Protein AF-A0A821IZG8-F1 (afdb_monomer_lite)

Foldseek 3Di:
DLLVCLVCQVVDDPVVLLVVLLVVLVCVLVVVDDLLSLLSDAQDPVSDDPRSVVSVVSNVVSNCVRQNPVRVCCQCPVPVCVNSCCRPDVPDDPVSD

Structure (mmCIF, N/CA/C/O backbone):
data_AF-A0A821IZG8-F1
#
_entry.id   AF-A0A821IZG8-F1
#
loop_
_atom_site.group_PDB
_atom_site.id
_atom_site.type_symbol
_atom_site.label_atom_id
_atom_site.label_alt_id
_atom_site.label_comp_id
_atom_site.label_asym_id
_atom_site.label_entity_id
_atom_site.label_seq_id
_atom_site.pdbx_PDB_ins_code
_atom_site.Cartn_x
_atom_site.Cartn_y
_atom_site.Cartn_z
_atom_site.occupancy
_atom_site.B_iso_or_equiv
_atom_site.auth_seq_id
_atom_site.auth_comp_id
_atom_site.auth_asym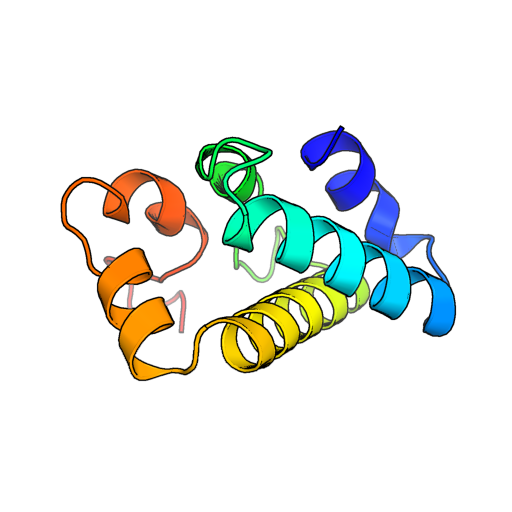_id
_atom_site.auth_atom_id
_atom_site.pdbx_PDB_model_num
ATOM 1 N N . ILE A 1 1 ? -1.133 -11.988 -8.762 1.00 86.88 1 ILE A N 1
ATOM 2 C CA . ILE A 1 1 ? -0.641 -10.703 -9.329 1.00 86.88 1 ILE A CA 1
ATOM 3 C C . ILE A 1 1 ? -0.210 -9.719 -8.243 1.00 86.88 1 ILE A C 1
ATOM 5 O O . ILE A 1 1 ? 0.980 -9.466 -8.158 1.00 86.88 1 ILE A O 1
ATOM 9 N N . PHE A 1 2 ? -1.112 -9.141 -7.429 1.00 91.38 2 PHE A N 1
ATOM 10 C CA . PHE A 1 2 ? -0.696 -8.179 -6.385 1.00 91.38 2 PHE A CA 1
ATOM 11 C C . PHE A 1 2 ? 0.297 -8.801 -5.396 1.00 91.38 2 PHE A C 1
ATOM 13 O O . PHE A 1 2 ? 1.364 -8.241 -5.183 1.00 91.38 2 PHE A O 1
ATOM 20 N N . GLN A 1 3 ? -0.029 -9.981 -4.860 1.00 91.69 3 GLN A N 1
ATOM 21 C CA . GLN A 1 3 ? 0.839 -10.712 -3.936 1.00 91.69 3 GLN A CA 1
ATOM 22 C C . GLN A 1 3 ? 2.214 -11.008 -4.553 1.00 91.69 3 GLN A C 1
ATOM 24 O O . GLN A 1 3 ? 3.222 -10.612 -3.981 1.00 91.69 3 GLN A O 1
ATOM 29 N N . ASP A 1 4 ? 2.257 -11.596 -5.752 1.00 91.75 4 ASP A N 1
ATOM 30 C CA . ASP A 1 4 ? 3.521 -11.891 -6.447 1.00 91.75 4 ASP A CA 1
ATOM 31 C C . ASP A 1 4 ? 4.375 -10.628 -6.651 1.00 91.75 4 ASP A C 1
ATOM 33 O O . ASP A 1 4 ? 5.595 -10.662 -6.516 1.00 91.75 4 ASP A O 1
ATOM 37 N N . GLN A 1 5 ? 3.740 -9.486 -6.958 1.00 92.62 5 GLN A N 1
ATOM 38 C CA . GLN A 1 5 ? 4.440 -8.204 -7.060 1.00 92.62 5 GLN A CA 1
ATOM 39 C C . GLN A 1 5 ? 4.934 -7.713 -5.698 1.00 92.62 5 GLN A C 1
ATOM 41 O O . GLN A 1 5 ? 6.058 -7.222 -5.615 1.00 92.62 5 GLN A O 1
ATOM 46 N N . TYR A 1 6 ? 4.124 -7.858 -4.644 1.00 92.31 6 TYR A N 1
ATOM 47 C CA . TYR A 1 6 ? 4.477 -7.486 -3.276 1.00 92.31 6 TYR A CA 1
ATOM 48 C C . TYR A 1 6 ? 5.694 -8.277 -2.755 1.00 92.31 6 TYR A C 1
ATOM 50 O O . TYR A 1 6 ? 6.600 -7.703 -2.149 1.00 92.31 6 TYR A O 1
ATOM 58 N N . GLU A 1 7 ? 5.777 -9.571 -3.065 1.00 91.25 7 GLU A N 1
ATOM 59 C CA . GLU A 1 7 ? 6.901 -10.433 -2.678 1.00 91.25 7 GLU A CA 1
ATOM 60 C C . GLU A 1 7 ? 8.231 -9.976 -3.300 1.00 91.25 7 GLU A C 1
ATOM 62 O O . GLU A 1 7 ? 9.281 -10.069 -2.662 1.00 91.25 7 GLU A O 1
ATOM 67 N N . ILE A 1 8 ? 8.205 -9.402 -4.508 1.00 92.50 8 ILE A N 1
ATOM 68 C CA . ILE A 1 8 ? 9.414 -8.969 -5.227 1.00 92.50 8 ILE A CA 1
ATOM 69 C C . ILE A 1 8 ? 9.712 -7.465 -5.128 1.00 92.50 8 ILE A C 1
ATOM 71 O O . ILE A 1 8 ? 10.690 -7.016 -5.729 1.00 92.50 8 ILE A O 1
ATOM 75 N N . VAL A 1 9 ? 8.947 -6.667 -4.364 1.00 91.81 9 VAL A N 1
ATOM 76 C CA . VAL A 1 9 ? 9.135 -5.190 -4.312 1.00 91.81 9 VAL A CA 1
ATOM 77 C C . VAL A 1 9 ? 10.527 -4.783 -3.852 1.00 91.81 9 VAL A C 1
ATOM 79 O O . VAL A 1 9 ? 11.025 -3.728 -4.234 1.00 91.81 9 VAL A O 1
ATOM 82 N N . HIS A 1 10 ? 11.173 -5.631 -3.051 1.00 88.81 10 HIS A N 1
ATOM 83 C CA . HIS A 1 10 ? 12.530 -5.419 -2.562 1.00 88.81 10 HIS A CA 1
ATOM 84 C C . HIS A 1 10 ? 13.582 -5.410 -3.678 1.00 88.81 10 HIS A C 1
ATOM 86 O O . HIS A 1 10 ? 14.663 -4.865 -3.482 1.00 88.81 10 HIS A O 1
ATOM 92 N N . ARG A 1 11 ? 13.256 -5.966 -4.851 1.00 91.62 11 ARG A N 1
ATOM 93 C CA . ARG A 1 11 ? 14.115 -5.996 -6.042 1.00 91.62 11 ARG A CA 1
ATOM 94 C C . ARG A 1 11 ? 13.886 -4.807 -6.975 1.00 91.62 11 ARG A C 1
ATOM 96 O O . ARG A 1 11 ? 14.577 -4.684 -7.982 1.00 91.62 11 ARG A O 1
ATOM 103 N N . LEU A 1 12 ? 12.890 -3.967 -6.693 1.00 90.50 12 LEU A N 1
ATOM 104 C CA . LEU A 1 12 ? 12.523 -2.852 -7.557 1.00 90.50 12 LEU A CA 1
ATOM 105 C C . LEU A 1 12 ? 13.301 -1.589 -7.188 1.00 90.50 12 LEU A C 1
ATOM 107 O O . LEU A 1 12 ? 13.380 -1.191 -6.029 1.00 90.50 12 LEU A O 1
ATOM 111 N N . GLU A 1 13 ? 13.803 -0.902 -8.210 1.00 91.69 13 GLU A N 1
ATOM 112 C CA . GLU A 1 13 ? 14.365 0.438 -8.064 1.00 91.69 13 GLU A CA 1
ATOM 113 C C . GLU A 1 13 ? 13.286 1.471 -7.706 1.00 91.69 13 GLU A C 1
ATOM 115 O O . GLU A 1 13 ? 12.107 1.325 -8.047 1.00 91.69 13 GLU A O 1
ATOM 120 N N . ASN A 1 14 ? 13.708 2.578 -7.089 1.00 87.88 14 ASN A N 1
ATOM 121 C CA . ASN A 1 14 ? 12.830 3.619 -6.544 1.00 87.88 14 ASN A CA 1
ATOM 122 C C . ASN A 1 14 ? 11.754 4.137 -7.514 1.00 87.88 14 ASN A C 1
ATOM 124 O O . ASN A 1 14 ? 10.633 4.414 -7.089 1.00 87.88 14 ASN A O 1
ATOM 128 N N . VAL A 1 15 ? 12.075 4.302 -8.800 1.00 92.81 15 VAL A N 1
ATOM 129 C CA . VAL A 1 15 ? 11.114 4.794 -9.804 1.00 92.81 15 VAL A CA 1
ATOM 130 C C . VAL A 1 15 ? 10.050 3.737 -10.099 1.00 92.81 15 VAL A C 1
ATOM 132 O O . VAL A 1 15 ? 8.855 4.030 -10.060 1.00 92.81 15 VAL A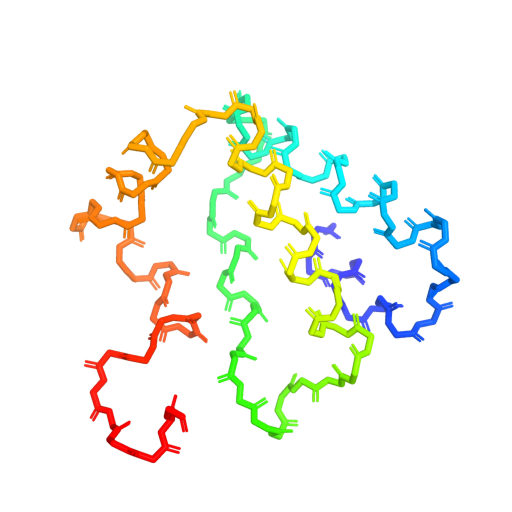 O 1
ATOM 135 N N . LYS A 1 16 ? 10.469 2.485 -10.321 1.00 92.94 16 LYS A N 1
ATOM 136 C CA . LYS A 1 16 ? 9.557 1.362 -10.580 1.00 92.94 16 LYS A CA 1
ATOM 137 C C . LYS A 1 16 ? 8.650 1.100 -9.385 1.00 92.94 16 LYS A C 1
ATOM 139 O O . LYS A 1 16 ? 7.452 0.919 -9.567 1.00 92.94 16 LYS A O 1
ATOM 144 N N . LEU A 1 17 ? 9.196 1.165 -8.174 1.00 92.06 17 LEU A N 1
ATOM 145 C CA . LEU A 1 17 ? 8.445 0.992 -6.934 1.00 92.06 17 LEU A CA 1
ATOM 146 C C . LEU A 1 17 ? 7.297 2.010 -6.825 1.00 92.06 17 LEU A C 1
ATOM 148 O O . LEU A 1 17 ? 6.162 1.628 -6.537 1.00 92.06 17 LEU A O 1
ATOM 152 N N . ARG A 1 18 ? 7.552 3.290 -7.142 1.00 92.25 18 ARG A N 1
ATOM 153 C CA . ARG A 1 18 ? 6.507 4.332 -7.171 1.00 92.25 18 ARG A CA 1
ATOM 154 C C . ARG A 1 18 ? 5.447 4.062 -8.237 1.00 92.25 18 ARG A C 1
ATOM 156 O O . ARG A 1 18 ? 4.262 4.205 -7.948 1.00 92.25 18 ARG A O 1
ATOM 163 N N . ASN A 1 19 ? 5.860 3.654 -9.435 1.00 94.62 19 ASN A N 1
ATOM 164 C CA . ASN A 1 19 ? 4.937 3.377 -10.537 1.00 94.62 19 ASN A CA 1
ATOM 165 C C . ASN A 1 19 ? 4.023 2.183 -10.230 1.00 94.62 19 ASN A C 1
ATOM 167 O O . ASN A 1 19 ? 2.816 2.266 -10.439 1.00 94.62 19 ASN A O 1
ATOM 171 N N . VAL A 1 20 ? 4.579 1.100 -9.678 1.00 95.31 20 VAL A N 1
ATOM 172 C CA . VAL A 1 20 ? 3.814 -0.093 -9.284 1.00 95.31 20 VAL A CA 1
ATOM 173 C C . VAL A 1 20 ? 2.849 0.232 -8.142 1.00 95.31 20 VAL A C 1
ATOM 175 O O . VAL A 1 20 ? 1.697 -0.195 -8.178 1.00 95.31 20 VAL A O 1
ATOM 178 N N . ALA A 1 21 ? 3.273 1.032 -7.158 1.00 95.50 21 ALA A N 1
ATOM 179 C CA . ALA A 1 21 ? 2.392 1.489 -6.083 1.00 95.50 21 ALA A CA 1
ATOM 180 C C . ALA A 1 21 ? 1.209 2.302 -6.632 1.00 95.50 21 ALA A C 1
ATOM 182 O O . ALA A 1 21 ? 0.061 2.021 -6.296 1.00 95.50 21 ALA A O 1
ATOM 183 N N . LYS A 1 22 ? 1.470 3.254 -7.538 1.00 96.06 22 LYS A N 1
ATOM 184 C CA . LYS A 1 22 ? 0.425 4.065 -8.178 1.00 96.06 22 LYS A CA 1
ATOM 185 C C . LYS A 1 22 ? -0.542 3.227 -9.015 1.00 96.06 22 LYS A C 1
ATOM 187 O O . LYS A 1 22 ? -1.751 3.440 -8.951 1.00 96.06 22 LYS A O 1
ATOM 192 N N . PHE A 1 23 ? -0.024 2.258 -9.767 1.00 96.12 23 PHE A N 1
ATOM 193 C CA . PHE A 1 23 ? -0.836 1.342 -10.564 1.00 96.12 23 PHE A CA 1
ATOM 194 C C . PHE A 1 23 ? -1.813 0.548 -9.691 1.00 96.12 23 PHE A C 1
ATOM 196 O O . PHE A 1 23 ? -3.020 0.581 -9.929 1.00 96.12 23 PHE A O 1
ATOM 203 N N . PHE A 1 24 ? -1.324 -0.106 -8.634 1.00 96.19 24 PHE A N 1
ATOM 204 C CA . PHE A 1 24 ? -2.196 -0.877 -7.747 1.00 96.19 24 PHE A CA 1
ATOM 205 C C . PHE A 1 24 ? -3.139 -0.003 -6.918 1.00 96.19 24 PHE A C 1
ATOM 207 O O . PHE A 1 24 ? -4.286 -0.397 -6.715 1.00 96.19 24 PHE A O 1
ATOM 214 N N . ALA A 1 25 ? -2.717 1.199 -6.509 1.00 95.19 25 ALA A N 1
ATOM 215 C CA . ALA A 1 25 ? -3.616 2.167 -5.884 1.00 95.19 25 ALA A CA 1
ATOM 216 C C . ALA A 1 25 ? -4.802 2.490 -6.807 1.00 95.19 25 ALA A C 1
ATOM 218 O O . ALA A 1 25 ? -5.951 2.413 -6.380 1.00 95.19 25 ALA A O 1
ATOM 219 N N . HIS A 1 26 ? -4.545 2.759 -8.089 1.00 95.50 26 HIS A N 1
ATOM 220 C CA . HIS A 1 26 ? -5.600 3.038 -9.062 1.00 95.50 26 HIS A CA 1
ATOM 221 C C . HIS A 1 26 ? -6.559 1.850 -9.252 1.00 95.50 26 HIS A C 1
ATOM 223 O O . HIS A 1 26 ? -7.778 2.037 -9.290 1.00 95.50 26 HIS A O 1
ATOM 229 N N . LEU A 1 27 ? -6.040 0.617 -9.312 1.00 95.75 27 LEU A N 1
ATOM 230 C CA . LEU A 1 27 ? -6.879 -0.585 -9.405 1.00 95.75 27 LEU A CA 1
ATOM 231 C C . LEU A 1 27 ? -7.780 -0.770 -8.172 1.00 95.75 27 LEU A C 1
ATOM 233 O O . LEU A 1 27 ? -8.946 -1.135 -8.310 1.00 95.75 27 LEU A O 1
ATOM 237 N N . LEU A 1 28 ? -7.267 -0.486 -6.971 1.00 91.81 28 LEU A N 1
ATOM 238 C CA . LEU A 1 28 ? -8.035 -0.561 -5.722 1.00 91.81 28 LEU A CA 1
ATOM 239 C C . LEU A 1 28 ? -9.112 0.530 -5.640 1.00 91.81 28 LEU A C 1
ATOM 241 O O . LEU A 1 28 ? -10.215 0.290 -5.150 1.00 91.81 28 LEU A O 1
ATOM 245 N N . VAL A 1 29 ? -8.807 1.735 -6.122 1.00 91.81 29 VAL A N 1
ATOM 246 C CA . VAL A 1 29 ? -9.729 2.882 -6.116 1.00 91.81 29 VAL A CA 1
ATOM 247 C C . VAL A 1 29 ? -10.912 2.652 -7.041 1.00 91.81 29 VAL A C 1
ATOM 249 O O . VAL A 1 29 ? -12.050 2.908 -6.642 1.00 91.81 29 VAL A O 1
ATOM 252 N N . THR A 1 30 ? -10.633 2.143 -8.241 1.00 93.19 30 THR A N 1
ATOM 253 C CA . THR A 1 30 ? -11.627 1.857 -9.284 1.00 93.19 30 THR A CA 1
ATOM 254 C C . THR A 1 30 ? -12.377 0.540 -9.058 1.00 93.19 30 THR A C 1
ATOM 256 O O . THR A 1 30 ? -13.245 0.194 -9.851 1.00 93.19 30 THR A O 1
ATOM 259 N N . ASN A 1 31 ? -12.079 -0.181 -7.967 1.00 89.19 31 ASN A N 1
ATOM 260 C CA . ASN A 1 31 ? -12.593 -1.522 -7.665 1.00 89.19 31 ASN A CA 1
ATOM 261 C C . ASN A 1 31 ? -12.339 -2.541 -8.800 1.00 89.19 31 ASN A C 1
ATOM 263 O O . ASN A 1 31 ? -13.099 -3.490 -8.967 1.00 89.19 31 ASN A O 1
ATOM 267 N N . ALA A 1 32 ? -11.259 -2.359 -9.567 1.00 93.81 32 ALA A N 1
ATOM 268 C CA . ALA A 1 32 ? -10.834 -3.286 -10.617 1.00 93.81 32 ALA A CA 1
ATOM 269 C C . ALA A 1 32 ? -10.186 -4.564 -10.052 1.00 93.81 32 ALA A C 1
ATOM 271 O O . ALA A 1 32 ? -10.096 -5.576 -10.744 1.00 93.81 32 ALA A O 1
ATOM 272 N N . ILE A 1 33 ? -9.735 -4.526 -8.794 1.00 91.81 33 ILE A N 1
ATOM 273 C CA . ILE A 1 33 ? -9.277 -5.695 -8.036 1.00 91.81 33 ILE A CA 1
ATOM 274 C C . ILE A 1 33 ? -9.934 -5.727 -6.657 1.00 91.81 33 ILE A C 1
ATOM 276 O O . ILE A 1 33 ? -10.285 -4.686 -6.095 1.00 91.81 33 ILE A O 1
ATOM 280 N N . SER A 1 34 ? -10.068 -6.931 -6.096 1.00 88.25 34 SER A N 1
ATOM 281 C CA . SER A 1 34 ? -10.562 -7.104 -4.729 1.00 88.25 34 SER A CA 1
ATOM 282 C C . SER A 1 34 ? -9.606 -6.473 -3.718 1.00 88.25 34 SER A C 1
ATOM 284 O O . SER A 1 34 ? -8.389 -6.590 -3.843 1.00 88.25 34 SER A O 1
ATOM 286 N N . ARG A 1 35 ? -10.158 -5.849 -2.675 1.00 84.38 35 ARG A N 1
ATOM 287 C CA . ARG A 1 35 ? -9.388 -5.273 -1.558 1.00 84.38 35 ARG A CA 1
ATOM 288 C C . ARG A 1 35 ? -8.710 -6.340 -0.702 1.00 84.38 35 ARG A C 1
ATOM 290 O O . ARG A 1 35 ? -7.721 -6.039 -0.044 1.00 84.38 35 ARG A O 1
ATOM 297 N N . ASN A 1 36 ? -9.176 -7.586 -0.786 1.00 85.06 36 ASN A N 1
ATOM 298 C CA . ASN A 1 36 ? -8.638 -8.734 -0.053 1.00 85.06 36 ASN A CA 1
ATOM 299 C C . ASN A 1 36 ? -7.164 -8.991 -0.389 1.00 85.06 36 ASN A C 1
ATOM 301 O O . ASN A 1 36 ? -6.453 -9.607 0.398 1.00 85.06 36 ASN A O 1
ATOM 305 N N . VAL A 1 37 ? -6.677 -8.481 -1.527 1.00 88.81 37 VAL A N 1
ATOM 306 C CA . VAL A 1 37 ? -5.256 -8.549 -1.891 1.00 88.81 37 VAL A CA 1
ATOM 307 C C . VAL A 1 37 ? -4.344 -7.864 -0.870 1.00 88.81 37 VAL A C 1
ATOM 309 O O . VAL A 1 37 ? -3.175 -8.214 -0.790 1.00 88.81 37 VAL A O 1
ATOM 312 N N . LEU A 1 38 ? -4.857 -6.922 -0.069 1.00 87.62 38 LEU A N 1
ATOM 313 C CA . LEU A 1 38 ? -4.084 -6.243 0.973 1.00 87.62 38 LEU A CA 1
ATOM 314 C C . LEU A 1 38 ? -3.772 -7.151 2.173 1.00 87.62 38 LEU A C 1
ATOM 316 O O . LEU A 1 38 ? -2.851 -6.846 2.924 1.00 87.62 38 LEU A O 1
ATOM 320 N N . HIS A 1 39 ? -4.450 -8.297 2.313 1.00 84.06 39 HIS A N 1
ATOM 321 C CA . HIS A 1 39 ? -4.216 -9.250 3.403 1.00 84.06 39 HIS A CA 1
ATOM 322 C C . HIS A 1 39 ? -2.803 -9.864 3.379 1.00 84.06 39 HIS A C 1
ATOM 324 O O . HIS A 1 39 ? -2.303 -10.298 4.417 1.00 84.06 39 HIS A O 1
ATOM 330 N N . CYS A 1 40 ? -2.133 -9.885 2.217 1.00 86.00 40 CYS A N 1
ATOM 331 C CA . CYS A 1 40 ? -0.752 -10.365 2.115 1.00 86.00 40 CYS A CA 1
ATOM 332 C C . CYS A 1 40 ? 0.272 -9.404 2.746 1.00 86.00 40 CYS A C 1
ATOM 334 O O . CYS A 1 40 ? 1.428 -9.781 2.934 1.00 86.00 40 CYS A O 1
ATOM 336 N N . ILE A 1 41 ? -0.126 -8.167 3.064 1.00 87.38 41 ILE A N 1
ATOM 337 C CA . ILE A 1 41 ? 0.730 -7.191 3.734 1.00 87.38 41 ILE A CA 1
ATOM 338 C C . ILE A 1 41 ? 0.644 -7.423 5.243 1.00 87.38 41 ILE A C 1
ATOM 340 O O . ILE A 1 41 ? -0.417 -7.253 5.837 1.00 87.38 41 ILE A O 1
ATOM 344 N N . ARG A 1 42 ? 1.776 -7.761 5.865 1.00 83.00 42 ARG A N 1
ATOM 345 C CA . ARG A 1 42 ? 1.930 -7.839 7.323 1.00 83.00 42 ARG A CA 1
ATOM 346 C C . ARG A 1 42 ? 2.866 -6.731 7.783 1.00 83.00 42 ARG A C 1
ATOM 348 O O . ARG A 1 42 ? 4.021 -6.715 7.369 1.00 83.00 42 ARG A O 1
ATOM 355 N N . LEU A 1 43 ? 2.380 -5.793 8.593 1.00 81.19 43 LEU A N 1
ATOM 356 C CA . LEU A 1 43 ? 3.196 -4.714 9.159 1.00 81.19 43 LEU A CA 1
ATOM 357 C C . LEU A 1 43 ? 3.849 -5.162 10.466 1.00 81.19 43 LEU A C 1
ATOM 359 O O . LEU A 1 43 ? 3.423 -4.784 11.551 1.00 81.19 43 LEU A O 1
ATOM 363 N N . THR A 1 44 ? 4.906 -5.960 10.354 1.00 80.69 44 THR A N 1
ATOM 364 C CA . THR A 1 44 ? 5.772 -6.320 11.483 1.00 80.69 44 THR A CA 1
ATOM 365 C C . THR A 1 44 ? 7.233 -6.077 11.104 1.00 80.69 44 THR A C 1
ATOM 367 O O . THR A 1 44 ? 7.578 -5.987 9.919 1.00 80.69 44 THR A O 1
ATOM 370 N N . GLU A 1 45 ? 8.121 -5.965 12.095 1.00 77.12 45 GLU A N 1
ATOM 371 C CA . GLU A 1 45 ? 9.564 -5.867 11.832 1.00 77.12 45 GLU A CA 1
ATOM 372 C C . GLU A 1 45 ? 10.111 -7.108 11.112 1.00 77.12 45 GLU A C 1
ATOM 374 O O . GLU A 1 45 ? 11.031 -6.988 10.307 1.00 77.12 45 GLU A O 1
ATOM 379 N N . GLN A 1 46 ? 9.526 -8.280 11.377 1.00 80.44 46 GLN A N 1
ATOM 380 C CA . GLN A 1 46 ? 9.961 -9.567 10.831 1.00 80.44 46 GLN A CA 1
ATOM 381 C C . GLN A 1 46 ? 9.455 -9.794 9.399 1.00 80.44 46 GLN A C 1
ATOM 383 O O . GLN A 1 46 ? 10.172 -10.364 8.580 1.00 80.44 46 GLN A O 1
ATOM 388 N N . ASP A 1 47 ? 8.254 -9.305 9.076 1.00 82.19 47 ASP A N 1
ATOM 389 C CA . ASP A 1 47 ? 7.602 -9.528 7.779 1.00 82.19 47 ASP A CA 1
ATOM 390 C C . ASP A 1 47 ? 7.825 -8.385 6.771 1.00 82.19 47 ASP A C 1
ATOM 392 O O . ASP A 1 47 ? 7.380 -8.465 5.621 1.00 82.19 47 ASP A O 1
ATOM 396 N N . THR A 1 48 ? 8.508 -7.300 7.166 1.00 88.50 48 THR A N 1
ATOM 397 C CA . THR A 1 48 ? 8.777 -6.158 6.279 1.00 88.50 48 THR A CA 1
ATOM 398 C C . THR A 1 48 ? 10.260 -5.849 6.103 1.00 88.50 48 THR A C 1
ATOM 400 O O . THR A 1 48 ? 11.046 -5.784 7.043 1.00 88.50 48 THR A O 1
ATOM 403 N N . THR A 1 49 ? 10.636 -5.546 4.861 1.00 89.19 49 THR A N 1
ATOM 404 C CA . THR A 1 49 ? 11.937 -4.969 4.509 1.00 89.19 49 THR A CA 1
ATOM 405 C C . THR A 1 49 ? 11.816 -3.450 4.379 1.00 89.19 49 THR A C 1
ATOM 407 O O . THR A 1 49 ? 10.720 -2.901 4.256 1.00 89.19 49 THR A O 1
ATOM 410 N N . SER A 1 50 ? 12.943 -2.735 4.334 1.00 90.19 50 SER A N 1
ATOM 411 C CA . SER A 1 50 ? 12.935 -1.285 4.083 1.00 90.19 50 SER A CA 1
ATOM 412 C C . SER A 1 50 ? 12.204 -0.922 2.784 1.00 90.19 50 SER A C 1
ATOM 414 O O . SER A 1 50 ? 11.406 0.014 2.767 1.00 90.19 50 SER A O 1
ATOM 416 N N . SER A 1 51 ? 12.402 -1.697 1.714 1.00 89.94 51 SER A N 1
ATOM 417 C CA . SER A 1 51 ? 11.734 -1.478 0.428 1.00 89.94 51 SER A CA 1
ATOM 418 C C . SER A 1 51 ? 10.233 -1.753 0.488 1.00 89.94 51 SER A C 1
ATOM 420 O O . SER A 1 51 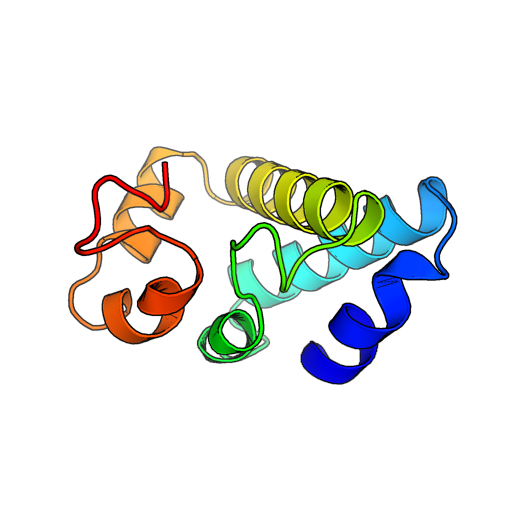? 9.460 -0.978 -0.077 1.00 89.94 51 SER A O 1
ATOM 422 N N . SER A 1 52 ? 9.793 -2.803 1.197 1.00 91.50 52 SER A N 1
ATOM 423 C CA . SER A 1 52 ? 8.355 -3.053 1.344 1.00 91.50 52 SER A CA 1
ATOM 424 C C . SER A 1 52 ? 7.682 -1.948 2.154 1.00 91.50 52 SER A C 1
ATOM 426 O O . SER A 1 52 ? 6.637 -1.459 1.736 1.00 91.50 52 SER A O 1
ATOM 428 N N . ARG A 1 53 ? 8.323 -1.433 3.214 1.00 91.00 53 ARG A N 1
ATOM 429 C CA . ARG A 1 53 ? 7.825 -0.264 3.962 1.00 91.00 53 ARG 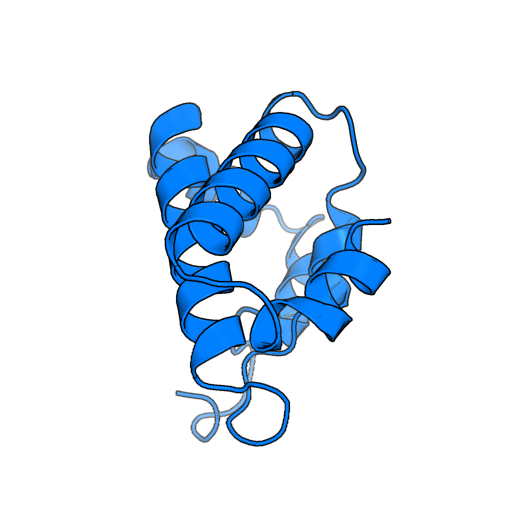A CA 1
ATOM 430 C C . ARG A 1 53 ? 7.695 0.986 3.086 1.00 91.00 53 ARG A C 1
ATOM 432 O O . ARG A 1 53 ? 6.672 1.668 3.146 1.00 91.00 53 ARG A O 1
ATOM 439 N N . VAL A 1 54 ? 8.683 1.273 2.232 1.00 92.25 54 VAL A N 1
ATOM 440 C CA . VAL A 1 54 ? 8.605 2.391 1.269 1.00 92.25 54 VAL A CA 1
ATOM 441 C C . VAL A 1 54 ? 7.467 2.181 0.267 1.00 92.25 54 VAL A C 1
ATOM 443 O O . VAL A 1 54 ? 6.730 3.126 -0.021 1.00 92.25 54 VAL A O 1
ATOM 446 N N . TYR A 1 55 ? 7.285 0.955 -0.229 1.00 93.62 55 TYR A N 1
ATOM 447 C CA . TYR A 1 55 ? 6.193 0.605 -1.137 1.00 93.62 55 TYR A CA 1
ATOM 448 C C . TYR A 1 55 ? 4.823 0.800 -0.493 1.00 93.62 55 TYR A C 1
ATOM 450 O O . TYR A 1 55 ? 3.988 1.498 -1.062 1.00 93.62 55 TYR A O 1
ATOM 458 N N . ILE A 1 56 ? 4.612 0.261 0.708 1.00 92.06 56 ILE A N 1
ATOM 459 C CA . ILE A 1 56 ? 3.350 0.385 1.444 1.00 92.06 56 ILE A CA 1
ATOM 460 C C . ILE A 1 56 ? 3.043 1.857 1.713 1.00 92.06 56 ILE A C 1
ATOM 462 O O . ILE A 1 56 ? 1.952 2.327 1.395 1.00 92.06 56 ILE A O 1
ATOM 466 N N . LYS A 1 57 ? 4.027 2.623 2.203 1.00 91.62 57 LYS A N 1
ATOM 467 C CA . LYS A 1 57 ? 3.877 4.070 2.394 1.00 91.62 57 LYS A CA 1
ATOM 468 C C . LYS A 1 57 ? 3.446 4.752 1.098 1.00 91.62 57 LYS A C 1
ATOM 470 O O . LYS A 1 57 ? 2.529 5.569 1.109 1.00 91.62 57 LYS A O 1
ATOM 475 N N . LYS A 1 58 ? 4.089 4.426 -0.027 1.00 94.56 58 LYS A N 1
ATOM 476 C CA . LYS A 1 58 ? 3.757 5.039 -1.313 1.00 94.56 58 LYS A CA 1
ATOM 477 C C . LYS A 1 58 ? 2.367 4.631 -1.808 1.00 94.56 58 LYS A C 1
ATOM 479 O O . LYS A 1 58 ? 1.648 5.498 -2.289 1.00 94.56 58 LYS A O 1
ATOM 484 N N . LEU A 1 59 ? 1.979 3.367 -1.645 1.00 94.44 59 LEU A N 1
ATOM 485 C CA . LEU A 1 59 ? 0.654 2.847 -1.990 1.00 94.44 59 LEU A CA 1
ATOM 486 C C . LEU A 1 59 ? -0.445 3.624 -1.255 1.00 94.44 59 LEU A C 1
ATOM 488 O O . LEU A 1 59 ? -1.366 4.125 -1.892 1.00 94.44 59 LEU A O 1
ATOM 492 N N . PHE A 1 60 ? -0.315 3.796 0.064 1.00 91.88 60 PHE A N 1
ATOM 493 C CA . PHE A 1 60 ? -1.290 4.542 0.862 1.00 91.88 60 PHE A CA 1
ATOM 494 C C . PHE A 1 60 ? -1.326 6.035 0.532 1.00 91.88 60 PHE A C 1
ATOM 496 O O . PHE A 1 60 ? -2.410 6.606 0.470 1.00 91.88 60 PHE A O 1
ATOM 503 N N . LEU A 1 61 ? -0.179 6.662 0.254 1.00 93.31 61 LEU A N 1
ATOM 504 C CA . LEU A 1 61 ? -0.155 8.055 -0.202 1.00 93.31 61 LEU A CA 1
ATOM 505 C C . LEU A 1 61 ? -0.901 8.236 -1.532 1.00 93.31 61 LEU A C 1
ATOM 507 O O . LEU A 1 61 ? -1.655 9.190 -1.668 1.00 93.31 61 LEU A O 1
ATOM 511 N N . GLU A 1 62 ? -0.748 7.317 -2.489 1.00 95.81 62 GLU A N 1
ATOM 512 C CA . GLU A 1 62 ? -1.504 7.370 -3.751 1.00 95.81 62 GLU A CA 1
ATOM 513 C C . GLU A 1 62 ? -3.003 7.099 -3.530 1.00 95.81 62 GLU A C 1
ATOM 515 O O . GLU A 1 62 ? -3.842 7.749 -4.144 1.00 95.81 62 GLU A O 1
ATOM 520 N N . LEU A 1 63 ? -3.373 6.192 -2.617 1.00 93.00 63 LEU A N 1
ATOM 521 C CA . LEU A 1 63 ? -4.779 5.980 -2.246 1.00 93.00 63 LEU A CA 1
ATOM 522 C C . LEU A 1 63 ? -5.415 7.240 -1.637 1.00 93.00 63 LEU A C 1
ATOM 524 O O . LEU A 1 63 ? -6.568 7.545 -1.946 1.00 93.00 63 LEU A O 1
ATOM 528 N N . ILE A 1 64 ? -4.673 7.969 -0.796 1.00 92.94 64 ILE A N 1
ATOM 529 C CA . ILE A 1 64 ? -5.103 9.261 -0.240 1.00 92.94 64 ILE A CA 1
ATOM 530 C C . ILE A 1 64 ? -5.258 10.291 -1.357 1.00 92.94 64 ILE A C 1
ATOM 532 O O . ILE A 1 64 ? -6.256 11.002 -1.366 1.00 92.94 64 ILE A O 1
ATOM 536 N N . GLU A 1 65 ? -4.323 10.347 -2.304 1.00 95.00 65 GLU A N 1
ATOM 537 C CA . GLU A 1 65 ? -4.385 11.276 -3.437 1.00 95.00 65 GLU A CA 1
ATOM 538 C C . GLU A 1 65 ? -5.636 11.044 -4.300 1.00 95.00 65 GLU A C 1
ATOM 540 O O . GLU A 1 65 ? -6.304 11.989 -4.706 1.00 95.00 65 GLU A O 1
ATOM 545 N N . PHE A 1 66 ? -5.999 9.781 -4.545 1.00 93.62 66 PHE A N 1
ATOM 546 C CA . PHE A 1 66 ? -7.151 9.442 -5.381 1.00 93.62 66 PHE A CA 1
ATOM 547 C C . PHE A 1 66 ? -8.514 9.564 -4.679 1.00 93.62 66 PHE A C 1
ATOM 549 O O . PHE A 1 66 ? -9.507 9.867 -5.338 1.00 93.62 66 PHE A O 1
ATOM 556 N N . LEU A 1 67 ? -8.604 9.266 -3.378 1.00 91.06 67 LEU A N 1
ATOM 557 C CA . LEU A 1 67 ? -9.884 9.191 -2.645 1.00 91.06 67 LEU A CA 1
ATOM 558 C C . LEU A 1 67 ? -10.106 10.346 -1.665 1.00 91.06 67 LEU A C 1
ATOM 560 O O . LEU A 1 67 ? -11.241 10.624 -1.276 1.00 91.06 67 LEU A O 1
ATOM 564 N N . GLY A 1 68 ? -9.026 10.973 -1.210 1.00 91.81 68 GLY A N 1
ATOM 565 C CA . GLY A 1 68 ? -9.004 11.796 -0.012 1.00 91.81 68 GLY A CA 1
ATOM 566 C C . GLY A 1 68 ? -8.974 10.967 1.278 1.00 91.81 68 GLY A C 1
ATOM 567 O O . GLY A 1 68 ? -9.463 9.836 1.358 1.00 91.81 68 GLY A O 1
ATOM 568 N N . LEU A 1 69 ? -8.426 11.568 2.338 1.00 87.00 69 LEU A N 1
ATOM 569 C CA . LEU A 1 69 ? -8.232 10.914 3.636 1.00 87.00 69 LEU A CA 1
ATOM 570 C C . LEU A 1 69 ? -9.552 10.465 4.285 1.00 87.00 69 LEU A C 1
ATOM 572 O O . LEU A 1 69 ? -9.624 9.378 4.850 1.00 87.00 69 LEU A O 1
ATOM 576 N N . SER A 1 70 ? -10.613 11.272 4.178 1.00 88.31 70 SER A N 1
ATOM 577 C CA . SER A 1 70 ? -11.919 10.957 4.778 1.00 88.31 70 SER A CA 1
ATOM 578 C C . SER A 1 70 ? -12.558 9.710 4.155 1.00 88.31 70 SER A C 1
ATOM 580 O O . SER A 1 70 ? -13.000 8.813 4.875 1.00 88.31 70 SER A O 1
ATOM 582 N N . GLN A 1 71 ? -12.556 9.604 2.820 1.00 87.50 71 GLN A N 1
ATOM 583 C CA . GLN A 1 71 ? -13.099 8.427 2.141 1.00 87.50 71 GLN A CA 1
ATOM 584 C C . GLN A 1 71 ? -12.230 7.192 2.354 1.00 87.50 71 GLN A C 1
ATOM 586 O O . GLN A 1 71 ? -12.765 6.091 2.485 1.00 87.50 71 GLN A O 1
ATOM 591 N N . LEU A 1 72 ? -10.904 7.364 2.388 1.00 86.81 72 LEU A N 1
ATOM 592 C CA . LEU A 1 72 ? -10.001 6.267 2.700 1.00 86.81 72 LEU A CA 1
ATOM 593 C C . LEU A 1 72 ? -10.266 5.741 4.111 1.00 86.81 72 LEU A C 1
ATOM 595 O O . LEU A 1 72 ? -10.498 4.548 4.251 1.00 86.81 72 LEU A O 1
ATOM 599 N N . ASN A 1 73 ? -10.338 6.610 5.122 1.00 82.75 73 ASN A N 1
ATOM 600 C CA . ASN A 1 73 ? -10.660 6.204 6.491 1.00 82.75 73 ASN A CA 1
ATOM 601 C C . ASN A 1 73 ? -11.991 5.462 6.552 1.00 82.75 73 ASN A C 1
ATOM 603 O O . ASN A 1 73 ? -12.018 4.352 7.061 1.00 82.75 73 ASN A O 1
ATOM 607 N N . LYS A 1 74 ? -13.054 5.990 5.930 1.00 84.62 74 LYS A N 1
ATOM 608 C CA . LYS A 1 74 ? -14.350 5.296 5.865 1.00 84.62 74 LYS A CA 1
ATOM 609 C C . LYS A 1 74 ? -14.233 3.884 5.277 1.00 84.62 74 LYS A C 1
ATOM 611 O O . LYS A 1 74 ? -14.918 2.983 5.735 1.00 84.62 74 LYS A O 1
ATOM 616 N N . ARG A 1 75 ? -13.370 3.692 4.274 1.00 79.88 75 ARG A N 1
ATOM 617 C CA . ARG A 1 75 ? -13.100 2.392 3.634 1.00 79.88 75 ARG A CA 1
ATOM 618 C C . ARG A 1 75 ? -12.193 1.477 4.468 1.00 79.88 75 ARG A C 1
ATOM 620 O O . ARG A 1 75 ? -12.251 0.271 4.275 1.00 79.88 75 ARG A O 1
ATOM 627 N N . LEU A 1 76 ? -11.336 2.021 5.329 1.00 73.50 76 LEU A N 1
ATOM 628 C CA . LEU A 1 76 ? -10.458 1.247 6.216 1.00 73.50 76 LEU A CA 1
ATOM 629 C C . LEU A 1 76 ? -11.170 0.837 7.513 1.00 73.50 76 LEU A C 1
ATOM 631 O O . LEU A 1 76 ? -10.903 -0.235 8.041 1.00 73.50 76 LEU A O 1
ATOM 635 N N . THR A 1 77 ? -12.075 1.682 8.013 1.00 69.50 77 THR A N 1
ATOM 636 C CA . THR A 1 77 ? -12.827 1.474 9.259 1.00 69.50 77 THR A CA 1
ATOM 637 C C . THR A 1 77 ? -14.193 0.825 9.043 1.00 69.50 77 THR A C 1
ATOM 639 O O . THR A 1 77 ? -14.950 0.678 9.999 1.00 69.50 77 THR A O 1
ATOM 642 N N . ASP A 1 78 ? -14.554 0.492 7.801 1.00 71.50 78 ASP A N 1
ATOM 643 C CA . ASP A 1 78 ? -15.770 -0.269 7.513 1.00 71.50 78 ASP A CA 1
ATOM 644 C C . ASP A 1 78 ? -15.641 -1.649 8.164 1.00 71.50 78 ASP A C 1
ATOM 646 O O . ASP A 1 78 ? -14.703 -2.392 7.872 1.00 71.50 78 ASP A O 1
ATOM 650 N N . SER A 1 79 ? -16.567 -1.986 9.060 1.00 56.00 79 SER A N 1
ATOM 651 C CA . SER A 1 79 ? -16.556 -3.207 9.871 1.00 56.00 79 SER A CA 1
ATOM 652 C C . SER A 1 79 ? -16.543 -4.494 9.042 1.00 56.00 79 SER A C 1
ATOM 654 O O . SER A 1 79 ? -16.076 -5.517 9.529 1.00 56.00 79 SER A O 1
ATOM 656 N N . THR A 1 80 ? -16.973 -4.445 7.778 1.00 58.88 80 THR A N 1
ATOM 657 C CA . THR A 1 80 ? -16.879 -5.573 6.831 1.00 58.88 80 THR A CA 1
ATOM 658 C C . THR A 1 80 ? -15.503 -5.714 6.172 1.00 58.88 80 THR A C 1
ATOM 660 O O . THR A 1 80 ? -15.203 -6.743 5.569 1.00 58.88 80 THR A O 1
ATOM 663 N N . LEU A 1 81 ? -14.666 -4.675 6.266 1.00 57.25 81 LEU A N 1
ATOM 664 C CA . LEU A 1 81 ? -13.342 -4.593 5.652 1.00 57.25 81 LEU A CA 1
ATOM 665 C C . LEU A 1 81 ? -12.197 -4.679 6.674 1.00 57.25 81 LEU A C 1
ATOM 667 O O . LEU A 1 81 ? -11.054 -4.882 6.268 1.00 57.25 81 LEU A O 1
ATOM 671 N N . VAL A 1 82 ? -12.486 -4.570 7.979 1.00 58.97 82 VAL A N 1
ATOM 672 C CA . VAL A 1 82 ? -11.494 -4.659 9.071 1.00 58.97 82 VAL A CA 1
ATOM 673 C C . VAL A 1 82 ? -10.680 -5.955 8.998 1.00 58.97 82 VAL A C 1
ATOM 675 O O . VAL A 1 82 ? -9.465 -5.912 9.174 1.00 58.97 82 VAL A O 1
ATOM 678 N N . GLU A 1 83 ? -11.300 -7.088 8.651 1.00 59.56 83 GLU A N 1
ATOM 679 C CA . GLU A 1 83 ? -10.610 -8.380 8.478 1.00 59.56 83 GLU A CA 1
ATOM 680 C C . GLU A 1 83 ? -9.506 -8.335 7.405 1.00 59.56 83 GLU A C 1
ATOM 682 O O . GLU A 1 83 ? -8.477 -9.004 7.525 1.00 59.56 83 GLU A O 1
ATOM 687 N N . TYR A 1 84 ? -9.654 -7.485 6.383 1.00 58.06 84 TYR A N 1
ATOM 688 C CA . TYR A 1 84 ? -8.636 -7.304 5.342 1.00 58.06 84 TYR A CA 1
ATOM 689 C C . TYR A 1 84 ? -7.446 -6.467 5.810 1.00 58.06 84 TYR A C 1
ATOM 691 O O . TYR A 1 84 ? -6.379 -6.530 5.198 1.00 58.06 84 TYR A O 1
ATOM 699 N N . PHE A 1 85 ? -7.613 -5.714 6.899 1.00 61.78 85 PHE A N 1
ATOM 700 C CA . PHE A 1 85 ? -6.603 -4.828 7.467 1.00 61.78 85 PHE A CA 1
ATOM 701 C C . PHE A 1 85 ? -6.038 -5.311 8.804 1.00 61.78 85 PHE A C 1
ATOM 703 O O . PHE A 1 85 ? -5.152 -4.648 9.322 1.00 61.78 85 PHE A O 1
ATOM 710 N N . GLN A 1 86 ? -6.456 -6.463 9.338 1.00 63.53 86 GLN A N 1
ATOM 711 C CA . GLN A 1 86 ? -5.939 -7.005 10.610 1.00 63.53 86 GLN A CA 1
ATOM 712 C C . GLN A 1 86 ? -4.412 -7.185 10.631 1.00 63.53 86 GLN A C 1
ATOM 714 O O . GLN A 1 86 ? -3.776 -7.012 11.665 1.00 63.53 86 GLN A O 1
ATOM 719 N N . ASN A 1 87 ? -3.808 -7.499 9.481 1.00 64.31 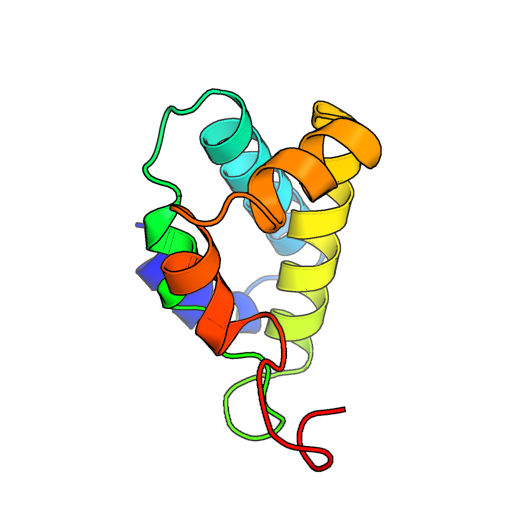87 ASN A N 1
ATOM 720 C CA . ASN A 1 87 ? -2.352 -7.617 9.343 1.00 64.31 87 ASN A CA 1
ATOM 721 C C . ASN A 1 87 ? -1.651 -6.262 9.108 1.00 64.31 87 ASN A C 1
ATOM 723 O O . ASN A 1 87 ? -0.424 -6.178 9.167 1.00 64.31 87 ASN A O 1
ATOM 727 N N . LEU A 1 88 ? -2.419 -5.214 8.797 1.00 67.44 88 LEU A N 1
ATOM 728 C CA . LEU A 1 88 ? -1.933 -3.884 8.432 1.00 67.44 88 LEU A CA 1
ATOM 729 C C . LEU A 1 88 ? -2.115 -2.868 9.569 1.00 67.44 88 LEU A C 1
ATOM 731 O O . LEU A 1 88 ? -1.276 -2.000 9.759 1.00 67.44 88 LEU A O 1
ATOM 735 N N . LEU A 1 89 ? -3.211 -2.942 10.314 1.00 64.75 89 LEU A N 1
ATOM 736 C CA . LEU A 1 89 ? -3.482 -2.087 11.458 1.00 64.75 89 LEU A CA 1
ATOM 737 C C . LEU A 1 89 ? -3.281 -2.927 12.720 1.00 64.75 89 LEU A C 1
ATOM 739 O O . LEU A 1 89 ? -3.867 -4.004 12.818 1.00 64.75 89 LEU A O 1
ATOM 743 N N . PRO A 1 90 ? -2.461 -2.480 13.684 1.00 57.06 90 PRO A N 1
ATOM 744 C CA . PRO A 1 90 ? -2.293 -3.205 14.932 1.00 57.06 90 PRO A CA 1
ATOM 745 C C . PRO A 1 90 ? -3.622 -3.184 15.692 1.00 57.06 90 PRO A C 1
ATOM 747 O O . PRO A 1 90 ? -3.989 -2.170 16.278 1.00 57.06 90 PRO A O 1
ATOM 750 N N . SER A 1 91 ? -4.369 -4.288 15.648 1.00 57.03 91 SER A N 1
ATOM 751 C CA . SER A 1 91 ? -5.676 -4.355 16.307 1.00 57.03 91 SER A CA 1
ATOM 752 C C . SER A 1 91 ? -5.626 -4.747 17.781 1.00 57.03 91 SER A C 1
ATOM 754 O O . SER A 1 91 ? -6.632 -4.519 18.431 1.00 57.03 91 SER A O 1
ATOM 756 N N . ASP A 1 92 ? -4.531 -5.289 18.343 1.00 52.09 92 ASP A N 1
ATOM 757 C CA . ASP A 1 92 ? -4.609 -5.757 19.747 1.00 52.09 92 ASP A CA 1
ATOM 758 C C . ASP A 1 92 ? -3.287 -6.049 20.491 1.00 52.09 92 ASP A C 1
ATOM 760 O O . ASP A 1 92 ? -3.257 -6.845 21.429 1.00 52.09 92 ASP A O 1
ATOM 764 N N . ASN A 1 93 ? -2.151 -5.439 20.129 1.00 45.94 93 ASN A N 1
ATOM 765 C CA . ASN A 1 93 ? -0.925 -5.664 20.911 1.00 45.94 93 ASN A CA 1
ATOM 766 C C . ASN A 1 93 ? -0.064 -4.396 21.031 1.00 45.94 93 ASN A C 1
ATOM 768 O O . ASN A 1 93 ? 0.416 -3.909 20.005 1.00 45.94 93 ASN A O 1
ATOM 772 N N . PRO A 1 94 ? 0.222 -3.886 22.249 1.00 50.53 94 PRO A N 1
ATOM 773 C CA . PRO A 1 94 ? 1.072 -2.705 22.456 1.00 50.53 94 PRO A CA 1
ATOM 774 C 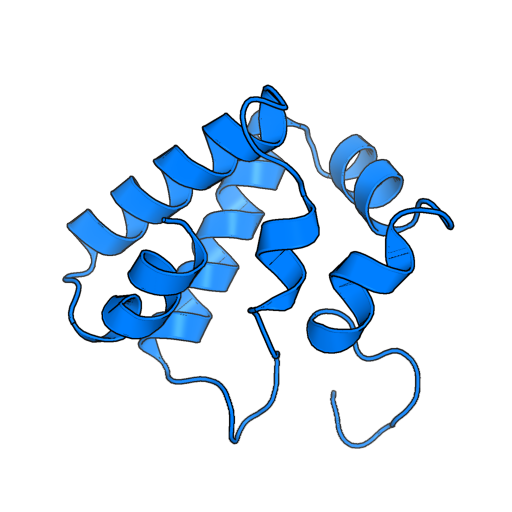C . PRO A 1 94 ? 2.534 -2.900 22.010 1.00 50.53 94 PRO A C 1
ATOM 776 O O . PRO A 1 94 ? 3.323 -1.967 22.079 1.00 50.53 94 PRO A O 1
ATOM 779 N N . LYS A 1 95 ? 2.902 -4.103 21.547 1.00 49.75 95 LYS A N 1
ATOM 780 C CA . LYS A 1 95 ? 4.203 -4.423 20.938 1.00 49.75 95 LYS A CA 1
ATOM 781 C C . LYS A 1 95 ? 4.257 -4.258 19.411 1.00 49.75 95 LYS A C 1
ATOM 783 O O . LYS A 1 95 ? 5.339 -4.386 18.857 1.00 49.75 95 LYS A O 1
ATOM 788 N N . ASN A 1 96 ? 3.129 -3.994 18.744 1.00 44.91 96 ASN A N 1
ATOM 789 C CA . ASN A 1 96 ? 3.061 -3.756 17.292 1.00 44.91 96 ASN A CA 1
ATOM 790 C C . ASN A 1 96 ? 2.892 -2.262 16.937 1.00 44.91 96 ASN A C 1
ATOM 792 O O . ASN A 1 96 ? 2.380 -1.946 15.862 1.00 44.91 96 ASN A O 1
ATOM 796 N N . SER A 1 97 ? 3.289 -1.350 17.836 1.00 41.09 97 SER A N 1
ATOM 797 C CA . SER A 1 97 ? 3.373 0.093 17.561 1.00 41.09 97 SER A CA 1
ATOM 798 C C . SER A 1 97 ? 4.810 0.553 17.384 1.00 41.09 97 SER A C 1
ATOM 800 O O . SER A 1 97 ? 5.704 -0.040 18.023 1.00 41.09 97 SER A O 1
#

Sequence (97 aa):
IFQDQYEIVHRLENVKLRNVAKFFAHLLVTNAISRNVLHCIRLTEQDTTSSSRVYIKKLFLELIEFLGLSQLNKRLTDSTLVEYFQNLLPSDNPKNS

Secondary structure (DSSP, 8-state):
-HHHHHHTGGGS-HHHHHHHHHHHHHHHHTTSS-GGGGGG---STTT--HHHHHHHHHHHHHHHHHH-HHHHHHHHS-TTTHHHHTTTS--S-TT--

pLDDT: mean 82.97, std 14.45, range [41.09, 96.19]

Radius of gyration: 13.09 Å; chains: 1; bounding box: 31×24×33 Å